Protein AF-A0A7J6W906-F1 (afdb_monomer_lite)

Secondary structure (DSSP, 8-state):
--SSSTT--SSS-EE---TTTTS-HHHHHHHHHTTSEEEEE--SSHHHHHHHHHHHHHH-SS--EEEEETTS--HHHHHHHHHTT-SEEEEESS---HHHHHHHHHTTPEEEE-

pLDDT: mean 94.03, std 9.23, range [42.47, 98.75]

InterPro domains:
  IPR013785 Aldolase-type TIM barrel [G3DSA:3.20.20.70] (3-114)

Sequence (114 aa):
MKAGGILGVEHGIVLAPLGPDVSGPELVAAVANAGGLGLLASPNNYEETVKAIREIKKLTNKPFGAGILLEFDNTKAIQAIYDEKLAFLQVFWGDFPKERVDEAHAHGVKVLHQ

Structure (mmCIF, N/CA/C/O backbone):
data_AF-A0A7J6W906-F1
#
_entry.id   AF-A0A7J6W906-F1
#
loop_
_atom_site.group_PDB
_atom_site.id
_atom_site.type_symbol
_atom_site.label_atom_id
_atom_site.label_alt_id
_atom_site.label_comp_id
_atom_site.label_asym_id
_atom_site.label_entity_id
_atom_site.label_seq_id
_atom_site.pdbx_PDB_ins_code
_atom_site.Cartn_x
_atom_site.Cartn_y
_atom_site.Cartn_z
_atom_site.occupancy
_atom_site.B_iso_or_equiv
_atom_site.auth_seq_id
_atom_site.auth_comp_id
_atom_site.auth_asym_id
_atom_site.auth_atom_id
_atom_site.pdbx_PDB_model_num
ATOM 1 N N . MET A 1 1 ? -24.454 -12.108 7.969 1.00 42.47 1 MET A N 1
ATOM 2 C CA . MET A 1 1 ? -23.652 -11.887 6.745 1.00 42.47 1 MET A CA 1
ATOM 3 C C . MET A 1 1 ? -22.515 -10.956 7.114 1.00 42.47 1 MET A C 1
ATOM 5 O O . MET A 1 1 ? -22.797 -9.957 7.762 1.00 42.47 1 MET A O 1
ATOM 9 N N . LYS A 1 2 ? -21.254 -11.298 6.818 1.00 47.31 2 LYS A N 1
ATOM 10 C CA . LYS A 1 2 ? -20.142 -10.362 7.048 1.00 47.31 2 LYS A CA 1
ATOM 11 C C . LYS A 1 2 ? -20.398 -9.134 6.173 1.00 47.31 2 LYS A C 1
ATOM 13 O O . LYS A 1 2 ? -20.664 -9.301 4.986 1.00 47.31 2 LYS A O 1
ATOM 18 N N . ALA A 1 3 ? -20.395 -7.943 6.761 1.00 52.19 3 ALA A N 1
ATOM 19 C CA . ALA A 1 3 ? -20.366 -6.724 5.969 1.00 52.19 3 ALA A CA 1
ATOM 20 C C . ALA A 1 3 ? -19.108 -6.772 5.079 1.00 52.19 3 ALA A C 1
ATOM 22 O O . ALA A 1 3 ? -18.025 -7.090 5.572 1.00 52.19 3 ALA A O 1
ATOM 23 N N . GLY A 1 4 ? -19.281 -6.524 3.780 1.00 67.19 4 GLY A N 1
ATOM 24 C CA . GLY A 1 4 ? -18.206 -6.421 2.794 1.00 67.19 4 GLY A CA 1
ATOM 25 C C . GLY A 1 4 ? -17.947 -7.674 1.957 1.00 67.19 4 GLY A C 1
ATOM 26 O O . GLY A 1 4 ? -17.710 -8.755 2.488 1.00 67.19 4 GLY A O 1
ATOM 27 N N . GLY A 1 5 ? -18.002 -7.506 0.629 1.00 80.56 5 GLY A N 1
ATOM 28 C CA . GLY A 1 5 ? -17.785 -8.549 -0.385 1.00 80.56 5 GLY A CA 1
ATOM 29 C C . GLY A 1 5 ? -16.353 -9.108 -0.416 1.00 80.56 5 GLY A C 1
ATOM 30 O O . GLY A 1 5 ? -15.671 -9.162 0.600 1.00 80.56 5 GLY A O 1
ATOM 31 N N . ILE A 1 6 ? -15.848 -9.513 -1.587 1.00 88.19 6 ILE A N 1
ATOM 32 C CA . ILE A 1 6 ? -14.535 -10.193 -1.719 1.00 88.19 6 ILE A CA 1
ATOM 33 C C . ILE A 1 6 ? -13.345 -9.411 -1.114 1.00 88.19 6 ILE A C 1
ATOM 35 O O . ILE A 1 6 ? -12.344 -9.997 -0.686 1.00 88.19 6 ILE A O 1
ATOM 39 N N . LEU A 1 7 ? -13.465 -8.084 -1.022 1.00 90.25 7 LEU A N 1
ATOM 40 C CA . LEU A 1 7 ? -12.451 -7.206 -0.436 1.00 90.25 7 LEU A CA 1
ATOM 41 C C . LEU A 1 7 ? -12.610 -7.010 1.080 1.00 90.25 7 LEU A C 1
ATOM 43 O O . LEU A 1 7 ? -11.634 -6.668 1.734 1.00 90.25 7 LEU A O 1
ATOM 47 N N . GLY A 1 8 ? -13.779 -7.296 1.660 1.00 89.56 8 GLY A N 1
ATOM 48 C CA . GLY A 1 8 ? -14.023 -7.149 3.100 1.00 89.56 8 GLY A CA 1
ATOM 49 C C . GLY A 1 8 ? -14.154 -5.700 3.589 1.00 89.56 8 GLY A C 1
ATOM 50 O O . GLY A 1 8 ? -13.987 -5.456 4.781 1.00 89.56 8 GLY A O 1
ATOM 51 N N . VAL A 1 9 ? -14.438 -4.752 2.688 1.00 90.88 9 VAL A N 1
ATOM 52 C CA . VAL A 1 9 ? -14.763 -3.347 3.010 1.00 90.88 9 VAL A CA 1
ATOM 53 C C . VAL A 1 9 ? -16.276 -3.148 3.095 1.00 90.88 9 VAL A C 1
ATOM 55 O O . VAL A 1 9 ? -17.020 -3.810 2.377 1.00 90.88 9 VAL A O 1
ATOM 58 N N . GLU A 1 10 ? -16.742 -2.262 3.974 1.00 93.69 10 GLU A N 1
ATOM 59 C CA . GLU A 1 10 ? -18.171 -2.068 4.263 1.00 93.69 10 GLU A CA 1
ATOM 60 C C . GLU A 1 10 ? -18.930 -1.467 3.076 1.00 93.69 10 GLU A C 1
ATOM 62 O O . GLU A 1 10 ? -20.058 -1.864 2.775 1.00 93.69 10 GLU A O 1
ATOM 67 N N . HIS A 1 11 ? -18.287 -0.534 2.380 1.00 93.75 11 HIS A N 1
ATOM 68 C CA . HIS A 1 11 ? -18.837 0.153 1.226 1.00 93.75 11 HIS A CA 1
ATOM 69 C C . HIS A 1 11 ? -18.026 -0.197 -0.018 1.00 93.75 11 HIS A C 1
ATOM 71 O O . HIS A 1 11 ? -16.797 -0.188 0.000 1.00 93.75 11 HIS A O 1
ATOM 77 N N . GLY A 1 12 ? -18.715 -0.460 -1.131 1.00 92.00 12 GLY A N 1
ATOM 78 C CA . GLY A 1 12 ? -18.102 -0.664 -2.449 1.00 92.00 12 GLY A CA 1
ATOM 79 C C . GLY A 1 12 ? -17.569 0.633 -3.068 1.00 92.00 12 GLY A C 1
ATOM 80 O O . GLY A 1 12 ? -17.808 0.886 -4.243 1.00 92.00 12 GLY A O 1
ATOM 81 N N . ILE A 1 13 ? -16.918 1.476 -2.266 1.00 95.19 13 ILE A N 1
ATOM 82 C CA . ILE A 1 13 ? -16.382 2.783 -2.642 1.00 95.19 13 ILE A CA 1
ATOM 83 C C . ILE A 1 13 ? -14.868 2.731 -2.459 1.00 95.19 13 ILE A C 1
ATOM 85 O O . ILE A 1 13 ? -14.373 2.377 -1.387 1.00 95.19 13 ILE A O 1
ATOM 89 N N . VAL A 1 14 ? -14.145 3.089 -3.515 1.00 95.69 14 VAL A N 1
ATOM 90 C CA . VAL A 1 14 ? -12.683 3.052 -3.576 1.00 95.69 14 VAL A CA 1
ATOM 91 C C . VAL A 1 14 ? -12.184 4.473 -3.809 1.00 95.69 14 VAL A C 1
ATOM 93 O O . VAL A 1 14 ? -12.598 5.126 -4.765 1.00 95.69 14 VAL A O 1
ATOM 96 N N . LEU A 1 15 ? -11.290 4.948 -2.945 1.00 96.62 15 LEU A N 1
ATOM 97 C CA . LEU A 1 15 ? -10.467 6.115 -3.238 1.00 96.62 15 LEU A CA 1
ATOM 98 C C . LEU A 1 15 ? -9.315 5.656 -4.127 1.00 96.62 15 LEU A C 1
ATOM 100 O O . LEU A 1 15 ? -8.495 4.849 -3.695 1.00 96.62 15 LEU A O 1
ATOM 104 N N . ALA A 1 16 ? -9.256 6.177 -5.348 1.00 95.31 16 ALA A N 1
ATOM 105 C CA . ALA A 1 16 ? -8.140 5.914 -6.243 1.00 95.31 16 ALA A CA 1
ATOM 106 C C . ALA A 1 16 ? -6.830 6.529 -5.696 1.00 95.31 16 ALA A C 1
ATOM 108 O O . ALA A 1 16 ? -6.868 7.599 -5.081 1.00 95.31 16 ALA A O 1
ATOM 109 N N . PRO A 1 17 ? -5.671 5.906 -5.962 1.00 93.62 17 PRO A N 1
ATOM 110 C CA . PRO A 1 17 ? -4.353 6.446 -5.649 1.00 93.62 17 PRO A CA 1
ATOM 111 C C . PRO A 1 17 ? -4.026 7.581 -6.627 1.00 93.62 17 PRO A C 1
ATOM 113 O O . PRO A 1 17 ? -3.384 7.406 -7.660 1.00 93.62 17 PRO A O 1
ATOM 116 N N . LEU A 1 18 ? -4.537 8.765 -6.311 1.00 89.50 18 LEU A N 1
ATOM 117 C CA . LEU A 1 18 ? -4.247 10.015 -7.011 1.00 89.50 18 LEU A CA 1
ATOM 118 C C . LEU A 1 18 ? -2.899 10.538 -6.507 1.00 89.50 18 LEU A C 1
ATOM 120 O O . LEU A 1 18 ? -2.641 10.369 -5.324 1.00 89.50 18 LEU A O 1
ATOM 124 N N . GLY A 1 19 ? -2.052 11.123 -7.362 1.00 81.62 19 GLY A N 1
ATOM 125 C CA . GLY A 1 19 ? -0.641 11.456 -7.069 1.00 81.62 19 GLY A CA 1
ATOM 126 C C . GLY A 1 19 ? -0.339 12.059 -5.679 1.00 81.62 19 GLY A C 1
ATOM 127 O O . GLY A 1 19 ? -1.250 12.487 -4.973 1.00 81.62 19 GLY A O 1
ATOM 128 N N . PRO A 1 20 ? 0.941 12.126 -5.271 1.00 71.44 20 PRO A N 1
ATOM 129 C CA . PRO A 1 20 ? 1.350 12.317 -3.870 1.00 71.44 20 PRO A CA 1
ATOM 130 C C . PRO A 1 20 ? 0.741 13.545 -3.168 1.00 71.44 20 PRO A C 1
ATOM 132 O O . PRO A 1 20 ? 0.550 13.516 -1.956 1.00 71.44 20 PRO A O 1
ATOM 135 N N . ASP A 1 21 ? 0.364 14.580 -3.921 1.00 81.00 21 ASP A N 1
ATOM 136 C CA . ASP A 1 21 ? -0.263 15.804 -3.404 1.00 81.00 21 ASP A CA 1
ATOM 137 C C . ASP A 1 21 ? -1.782 15.686 -3.143 1.00 81.00 21 ASP A C 1
ATOM 139 O O . ASP A 1 21 ? -2.406 16.634 -2.669 1.00 81.00 21 ASP A O 1
ATOM 143 N N . VAL A 1 22 ? -2.401 14.547 -3.474 1.00 87.31 22 VAL A N 1
ATOM 144 C CA . VAL A 1 22 ? -3.855 14.326 -3.386 1.00 87.31 22 VAL A CA 1
ATOM 145 C C . VAL A 1 22 ? -4.200 13.176 -2.441 1.00 87.31 22 VAL A C 1
ATOM 147 O O . VAL A 1 22 ? -4.964 13.381 -1.499 1.00 87.31 22 VAL A O 1
ATOM 150 N N . SER A 1 23 ? -3.657 11.968 -2.647 1.00 83.56 23 SER A N 1
ATOM 151 C CA . SER A 1 23 ? -3.970 10.792 -1.804 1.00 83.56 23 SER A CA 1
ATOM 152 C C . SER A 1 23 ? -3.019 10.622 -0.611 1.00 83.56 23 SER A C 1
ATOM 154 O O . SER A 1 23 ? -2.470 9.549 -0.367 1.00 83.56 23 SER A O 1
ATOM 156 N N . GLY A 1 24 ? -2.832 11.698 0.157 1.00 91.44 24 GLY A N 1
ATOM 157 C CA . GLY A 1 24 ? -1.999 11.688 1.360 1.00 91.44 24 GLY A CA 1
ATOM 158 C C . GLY A 1 24 ? -2.545 10.807 2.501 1.00 91.44 24 GLY A C 1
ATOM 159 O O . GLY A 1 24 ? -3.703 10.362 2.457 1.00 91.44 24 GLY A O 1
ATOM 160 N N . PRO A 1 25 ? -1.737 10.569 3.554 1.00 95.75 25 PRO A N 1
ATOM 161 C CA . PRO A 1 25 ? -2.082 9.677 4.659 1.00 95.75 25 PRO A CA 1
ATOM 162 C C . PRO A 1 25 ? -3.444 9.930 5.315 1.00 95.75 25 PRO A C 1
ATOM 164 O O . PRO A 1 25 ? -4.188 8.990 5.603 1.00 95.75 25 PRO A O 1
ATOM 167 N N . GLU A 1 26 ? -3.791 11.196 5.530 1.00 96.31 26 GLU A N 1
ATOM 168 C CA . GLU A 1 26 ? -5.025 11.618 6.185 1.00 96.31 26 GLU A CA 1
ATOM 169 C C . GLU A 1 26 ? -6.257 11.232 5.366 1.00 96.31 26 GLU A C 1
ATOM 171 O O . GLU A 1 26 ? -7.236 10.731 5.921 1.00 96.31 26 GLU A O 1
ATOM 176 N N . LEU A 1 27 ? -6.202 11.417 4.043 1.00 97.31 27 LEU A N 1
ATOM 177 C CA . LEU A 1 27 ? -7.314 11.095 3.155 1.00 97.31 27 LEU A CA 1
ATOM 178 C C . LEU A 1 27 ? -7.521 9.580 3.060 1.00 97.31 27 LEU A C 1
ATOM 180 O O . LEU A 1 27 ? -8.651 9.101 3.170 1.00 97.31 27 LEU A O 1
ATOM 184 N N . VAL A 1 28 ? -6.433 8.818 2.915 1.00 98.00 28 VAL A N 1
ATOM 185 C CA . VAL A 1 28 ? -6.483 7.349 2.873 1.00 98.00 28 VAL A CA 1
ATOM 186 C C . VAL A 1 28 ? -7.078 6.792 4.167 1.00 98.00 28 VAL A C 1
ATOM 188 O O . VAL A 1 28 ? -7.997 5.968 4.123 1.00 98.00 28 VAL A O 1
ATOM 191 N N . ALA A 1 29 ? -6.610 7.280 5.320 1.00 98.31 29 ALA A N 1
ATOM 192 C CA . ALA A 1 29 ? -7.121 6.862 6.620 1.00 98.31 29 ALA A CA 1
ATOM 193 C C . ALA A 1 29 ? -8.593 7.249 6.822 1.00 98.31 29 ALA A C 1
ATOM 195 O O . ALA A 1 29 ? -9.370 6.443 7.337 1.00 98.31 29 ALA A O 1
ATOM 196 N N . ALA A 1 30 ? -8.997 8.451 6.399 1.00 98.31 30 ALA A N 1
ATOM 197 C CA . ALA A 1 30 ? -10.381 8.905 6.496 1.00 98.31 30 ALA A CA 1
ATOM 198 C C . ALA A 1 30 ? -11.334 7.996 5.705 1.00 98.31 30 ALA A C 1
ATOM 200 O O . ALA A 1 30 ? -12.359 7.573 6.241 1.00 98.31 30 ALA A O 1
ATOM 201 N N . VAL A 1 31 ? -10.974 7.627 4.471 1.00 98.19 31 VAL A N 1
ATOM 202 C CA . VAL A 1 31 ? -11.785 6.723 3.638 1.00 98.19 31 VAL A CA 1
ATOM 203 C C . VAL A 1 31 ? -11.863 5.319 4.239 1.00 98.19 31 VAL A C 1
ATOM 205 O O . VAL A 1 31 ? -12.954 4.749 4.304 1.00 98.19 31 VAL A O 1
ATOM 208 N N . ALA A 1 32 ? -10.746 4.778 4.736 1.00 98.06 32 ALA A N 1
ATOM 209 C CA . ALA A 1 32 ? -10.731 3.472 5.399 1.00 98.06 32 ALA A CA 1
ATOM 210 C C . ALA A 1 32 ? -11.590 3.461 6.680 1.00 98.06 32 ALA A C 1
ATOM 212 O O . ALA A 1 32 ? -12.354 2.524 6.924 1.00 98.06 32 ALA A O 1
ATOM 213 N N . ASN A 1 33 ? -11.518 4.526 7.487 1.00 98.31 33 ASN A N 1
ATOM 214 C CA . ASN A 1 33 ? -12.336 4.694 8.692 1.00 98.31 33 ASN A CA 1
ATOM 215 C C . ASN A 1 33 ? -13.831 4.831 8.375 1.00 98.31 33 ASN A C 1
ATOM 217 O O . ASN A 1 33 ? -14.654 4.334 9.142 1.00 98.31 33 ASN A O 1
ATOM 221 N N . ALA A 1 34 ? -14.174 5.440 7.238 1.00 97.94 34 ALA A N 1
ATOM 222 C CA . ALA A 1 34 ? -15.542 5.541 6.738 1.00 97.94 34 ALA A CA 1
ATOM 223 C C . ALA A 1 34 ? -16.073 4.235 6.113 1.00 97.94 34 ALA A C 1
ATOM 225 O O . ALA A 1 34 ? -17.190 4.219 5.613 1.00 97.94 34 ALA A O 1
ATOM 226 N N . GLY A 1 35 ? -15.291 3.148 6.108 1.00 96.31 35 GLY A N 1
ATOM 227 C CA . GLY A 1 35 ? -15.719 1.843 5.597 1.00 96.31 35 GLY A CA 1
ATOM 228 C C . GLY A 1 35 ? -15.479 1.624 4.100 1.00 96.31 35 GLY A C 1
ATOM 229 O O . GLY A 1 35 ? -15.840 0.565 3.581 1.00 96.31 35 GLY A O 1
ATOM 230 N N . GLY A 1 36 ? -14.860 2.585 3.409 1.00 96.81 36 GLY A N 1
ATOM 231 C CA . GLY A 1 36 ? -14.391 2.435 2.032 1.00 96.81 36 GLY A CA 1
ATOM 232 C C . GLY A 1 36 ? -12.988 1.825 1.943 1.00 96.81 36 GLY A C 1
ATOM 233 O O . GLY A 1 36 ? -12.376 1.457 2.946 1.00 96.81 36 GLY A O 1
ATOM 234 N N . LEU A 1 37 ? -12.463 1.738 0.721 1.00 97.00 37 LEU A N 1
ATOM 235 C CA . LEU A 1 37 ? -11.101 1.282 0.444 1.00 97.00 37 LEU A CA 1
ATOM 236 C C . LEU A 1 37 ? -10.214 2.485 0.097 1.00 97.00 37 LEU A C 1
ATOM 238 O O . LEU A 1 37 ? -10.342 3.069 -0.977 1.00 97.00 37 LEU A O 1
ATOM 242 N N . GLY A 1 38 ? -9.339 2.870 1.026 1.00 97.56 38 GLY A N 1
ATOM 243 C CA . GLY A 1 38 ? -8.345 3.922 0.815 1.00 97.56 38 GLY A CA 1
ATOM 244 C C . GLY A 1 38 ? -7.082 3.381 0.142 1.00 97.56 38 GLY A C 1
ATOM 245 O O . GLY A 1 38 ? -6.528 2.385 0.616 1.00 97.56 38 GLY A O 1
ATOM 246 N N . LEU A 1 39 ? -6.613 4.040 -0.922 1.00 97.56 39 LEU A N 1
ATOM 247 C CA . LEU A 1 39 ? -5.363 3.699 -1.607 1.00 97.56 39 LEU A CA 1
ATOM 248 C C . LEU A 1 39 ? -4.414 4.893 -1.647 1.00 97.56 39 LEU A C 1
ATOM 250 O O . LEU A 1 39 ? -4.755 5.948 -2.175 1.00 97.56 39 LEU A O 1
ATOM 254 N N . LEU A 1 40 ? -3.216 4.692 -1.109 1.00 97.38 40 LEU A N 1
ATOM 255 C CA . LEU A 1 40 ? -2.093 5.619 -1.219 1.00 97.38 40 LEU A CA 1
ATOM 256 C C . LEU A 1 40 ? -1.485 5.546 -2.625 1.00 97.38 40 LEU A C 1
ATOM 258 O O . LEU A 1 40 ? -1.187 4.452 -3.097 1.00 97.38 40 LEU A O 1
ATOM 262 N N . ALA A 1 41 ? -1.209 6.675 -3.273 1.00 95.44 41 ALA A N 1
ATOM 263 C CA . ALA A 1 41 ? -0.267 6.698 -4.393 1.00 95.44 41 ALA A CA 1
ATOM 264 C C . ALA A 1 41 ? 1.152 6.441 -3.870 1.00 95.44 41 ALA A C 1
ATOM 266 O O . ALA A 1 41 ? 1.743 7.304 -3.220 1.00 95.44 41 ALA A O 1
ATOM 267 N N . SER A 1 42 ? 1.677 5.232 -4.097 1.00 91.81 42 SER A N 1
ATOM 268 C CA . SER A 1 42 ? 2.964 4.835 -3.532 1.00 91.81 42 SER A CA 1
ATOM 269 C C . SER A 1 42 ? 4.097 5.649 -4.158 1.00 91.81 42 SER A C 1
ATOM 271 O O . SER A 1 42 ? 4.180 5.723 -5.385 1.00 91.81 42 SER A O 1
ATOM 273 N N . PRO A 1 43 ? 5.017 6.201 -3.353 1.00 90.75 43 PRO A N 1
ATOM 274 C CA . PRO A 1 43 ? 6.310 6.639 -3.857 1.00 90.75 43 PRO A CA 1
ATOM 275 C C . PRO A 1 43 ? 7.070 5.452 -4.462 1.00 90.75 43 PRO A C 1
ATOM 277 O O . PRO A 1 43 ? 7.000 4.342 -3.940 1.00 90.75 43 PRO A O 1
ATOM 280 N N . ASN A 1 44 ? 7.880 5.669 -5.497 1.00 92.12 44 ASN A N 1
ATOM 281 C CA . ASN A 1 44 ? 8.721 4.613 -6.092 1.00 92.12 44 ASN A CA 1
ATOM 282 C C . ASN A 1 44 ? 10.021 4.372 -5.290 1.00 92.12 44 ASN A C 1
ATOM 284 O O . ASN A 1 44 ? 11.053 3.967 -5.825 1.00 92.12 44 ASN A O 1
ATOM 288 N N . ASN A 1 45 ? 9.987 4.651 -3.986 1.00 95.88 45 ASN A N 1
ATOM 289 C CA . ASN A 1 45 ? 11.097 4.549 -3.046 1.00 95.88 45 ASN A CA 1
ATOM 290 C C . ASN A 1 45 ? 10.649 3.770 -1.794 1.00 95.88 45 ASN A C 1
ATOM 292 O O . ASN A 1 45 ? 9.512 3.913 -1.344 1.00 95.88 45 ASN A O 1
ATOM 296 N N . TYR A 1 46 ? 11.539 2.947 -1.230 1.00 97.94 46 TYR A N 1
ATOM 297 C CA . TYR A 1 46 ? 11.225 2.088 -0.083 1.00 97.94 46 TYR A CA 1
ATOM 298 C C . TYR A 1 46 ? 10.942 2.909 1.180 1.00 97.94 46 TYR A C 1
ATOM 300 O O . TYR A 1 46 ? 9.884 2.768 1.790 1.00 97.94 46 TYR A O 1
ATOM 308 N N . GLU A 1 47 ? 11.870 3.784 1.568 1.00 98.31 47 GLU A N 1
ATOM 309 C CA . GLU A 1 47 ? 11.810 4.538 2.819 1.00 98.31 47 GLU A CA 1
ATOM 310 C C . GLU A 1 47 ? 10.606 5.486 2.861 1.00 98.31 47 GLU A C 1
ATOM 312 O O . GLU A 1 47 ? 9.913 5.573 3.878 1.00 98.31 47 GLU A O 1
ATOM 317 N N . GLU A 1 48 ? 10.322 6.160 1.748 1.00 96.56 48 GLU A N 1
ATOM 318 C CA . GLU A 1 48 ? 9.172 7.053 1.600 1.00 96.56 48 GLU A CA 1
ATOM 319 C C . GLU A 1 48 ? 7.849 6.284 1.656 1.00 96.56 48 GLU A C 1
ATOM 321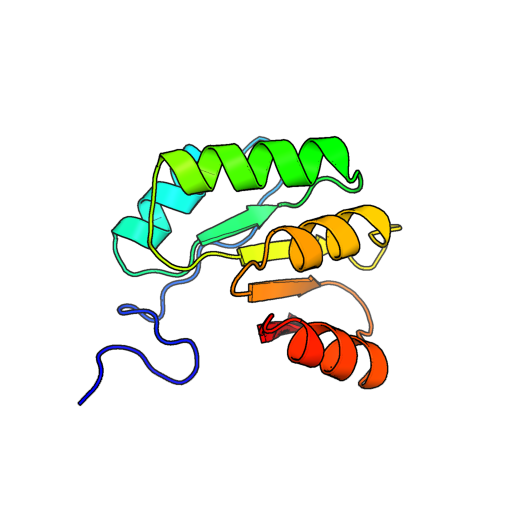 O O . GLU A 1 48 ? 6.921 6.707 2.349 1.00 96.56 48 GLU A O 1
ATOM 326 N N . THR A 1 49 ? 7.779 5.117 1.007 1.00 97.12 49 THR A N 1
ATOM 327 C CA . THR A 1 49 ? 6.599 4.241 1.057 1.00 97.12 49 THR A CA 1
ATOM 328 C C . THR A 1 49 ? 6.344 3.744 2.477 1.00 97.12 49 THR A C 1
ATOM 330 O O . THR A 1 49 ? 5.232 3.881 2.987 1.00 97.12 49 THR A O 1
ATOM 333 N N . 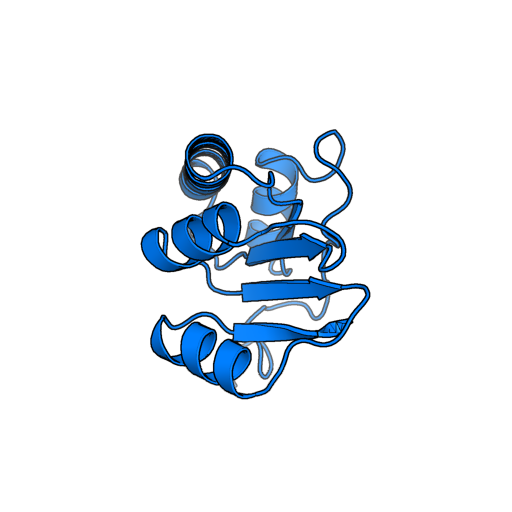VAL A 1 50 ? 7.374 3.238 3.168 1.00 98.44 50 VAL A N 1
ATOM 334 C CA . VAL A 1 50 ? 7.266 2.810 4.573 1.00 98.44 50 VAL A CA 1
ATOM 335 C C . VAL A 1 50 ? 6.809 3.966 5.462 1.00 98.44 50 VAL A C 1
ATOM 337 O O . VAL A 1 50 ? 5.929 3.783 6.307 1.00 98.44 50 VAL A O 1
ATOM 340 N N . LYS A 1 51 ? 7.380 5.163 5.280 1.00 97.88 51 LYS A N 1
ATOM 341 C CA . LYS A 1 51 ? 6.998 6.352 6.049 1.00 97.88 51 LYS A CA 1
ATOM 342 C C . LYS A 1 51 ? 5.511 6.669 5.870 1.00 97.88 51 LYS A C 1
ATOM 344 O O . LYS A 1 51 ? 4.804 6.752 6.874 1.00 97.88 51 LYS A O 1
ATOM 349 N N . ALA A 1 52 ? 5.037 6.773 4.629 1.00 97.12 52 ALA A N 1
ATOM 350 C CA . ALA A 1 52 ? 3.642 7.089 4.326 1.00 97.12 52 ALA A CA 1
ATOM 351 C C . ALA A 1 52 ? 2.675 6.013 4.857 1.00 97.12 52 ALA A C 1
ATOM 353 O O . ALA A 1 52 ? 1.674 6.330 5.500 1.00 97.12 52 ALA A O 1
ATOM 354 N N . ILE A 1 53 ? 3.007 4.726 4.689 1.00 98.06 53 ILE A N 1
ATOM 355 C CA . ILE A 1 53 ? 2.219 3.609 5.235 1.00 98.06 53 ILE A CA 1
ATOM 356 C C . ILE A 1 53 ? 2.113 3.702 6.761 1.00 98.06 53 ILE A C 1
ATOM 358 O O . ILE A 1 53 ? 1.031 3.531 7.328 1.00 98.06 53 ILE A O 1
ATOM 362 N N . ARG A 1 54 ? 3.222 3.985 7.451 1.00 98.44 54 ARG A N 1
ATOM 363 C CA . ARG A 1 54 ? 3.231 4.116 8.914 1.00 98.44 54 ARG A CA 1
ATOM 364 C C . ARG A 1 54 ? 2.483 5.352 9.395 1.00 98.44 54 ARG A C 1
ATOM 366 O O . ARG A 1 54 ? 1.917 5.308 10.482 1.00 98.44 54 ARG A O 1
ATOM 373 N N . GLU A 1 55 ? 2.466 6.436 8.627 1.00 98.12 55 GLU A N 1
ATOM 374 C CA . GLU A 1 55 ? 1.627 7.603 8.914 1.00 98.12 55 GLU A CA 1
ATOM 375 C C . GLU A 1 55 ? 0.139 7.241 8.842 1.00 98.12 55 GLU A C 1
ATOM 377 O O . GLU A 1 55 ? -0.584 7.506 9.799 1.00 98.12 55 GLU A O 1
ATOM 382 N N . ILE A 1 56 ? -0.295 6.506 7.813 1.00 98.38 56 ILE A N 1
ATOM 383 C CA . ILE A 1 56 ? -1.680 6.014 7.708 1.00 98.38 56 ILE A CA 1
ATOM 384 C C . ILE A 1 56 ? -2.031 5.082 8.878 1.00 98.38 56 ILE A C 1
ATOM 386 O O . ILE A 1 56 ? -3.074 5.247 9.510 1.00 98.38 56 ILE A O 1
ATOM 390 N N . LYS A 1 57 ? -1.146 4.139 9.231 1.00 98.62 57 LYS A N 1
ATOM 391 C CA . LYS A 1 57 ? -1.360 3.200 10.353 1.00 98.62 57 LYS A CA 1
ATOM 392 C C . LYS A 1 57 ? -1.506 3.881 11.717 1.00 98.62 57 LYS A C 1
ATOM 394 O O . LYS A 1 57 ? -2.094 3.298 12.621 1.00 98.62 57 LYS A O 1
ATOM 399 N N . LYS A 1 58 ? -0.992 5.104 11.896 1.00 98.62 58 LYS A N 1
ATOM 400 C CA . LYS A 1 58 ? -1.237 5.892 13.121 1.00 98.62 58 LYS A CA 1
ATOM 401 C C . LYS A 1 58 ? -2.668 6.435 13.185 1.00 98.62 58 LYS A C 1
ATOM 403 O O . LYS A 1 58 ? -3.148 6.732 14.274 1.00 98.62 58 LYS A O 1
ATOM 408 N N . LEU A 1 59 ? -3.330 6.585 12.037 1.00 98.75 59 LEU A N 1
ATOM 409 C CA . LEU A 1 59 ? -4.644 7.218 11.885 1.00 98.75 59 LEU A CA 1
ATOM 410 C C . LEU A 1 59 ? -5.788 6.204 11.728 1.00 98.75 59 LEU A C 1
ATOM 412 O O . LEU A 1 59 ? -6.959 6.550 11.905 1.00 98.75 59 LEU A O 1
ATOM 416 N N . THR A 1 60 ? -5.481 4.951 11.383 1.00 98.31 60 THR A N 1
ATOM 417 C CA . THR A 1 60 ? -6.485 3.895 11.241 1.00 98.31 60 THR A CA 1
ATOM 418 C C . THR A 1 60 ? -5.937 2.504 11.552 1.00 98.31 60 THR A C 1
ATOM 420 O O . THR A 1 60 ? -4.799 2.173 11.232 1.00 98.31 60 THR A O 1
ATOM 423 N N . ASN A 1 61 ? -6.803 1.664 12.127 1.00 97.12 61 ASN A N 1
ATOM 424 C CA . ASN A 1 61 ? -6.604 0.216 12.250 1.00 97.12 61 ASN A CA 1
ATOM 425 C C . ASN A 1 61 ? -7.393 -0.569 11.181 1.00 97.12 61 ASN A C 1
ATOM 427 O O . ASN A 1 61 ? -7.467 -1.797 11.241 1.00 97.12 61 ASN A O 1
ATOM 431 N N . LYS A 1 62 ? -8.060 0.123 10.247 1.00 96.94 62 LYS A N 1
ATOM 432 C CA . LYS A 1 62 ? -8.830 -0.493 9.161 1.00 96.94 62 LYS A CA 1
ATOM 433 C C . LYS A 1 62 ? -7.900 -0.863 7.994 1.00 96.94 62 LYS A C 1
ATOM 435 O O . LYS A 1 62 ? -6.890 -0.191 7.791 1.00 96.94 62 LYS A O 1
ATOM 440 N N . PRO A 1 63 ? -8.222 -1.914 7.216 1.00 96.38 63 PRO A N 1
ATOM 441 C CA . PRO A 1 63 ? -7.454 -2.270 6.027 1.00 96.38 63 PRO A CA 1
ATOM 442 C C . PRO A 1 63 ? -7.414 -1.130 5.003 1.00 96.38 63 PRO A C 1
ATOM 444 O O . PRO A 1 63 ? -8.437 -0.515 4.714 1.00 96.38 63 PRO A O 1
ATOM 447 N N . PHE A 1 64 ? -6.246 -0.904 4.412 1.00 98.12 64 PHE A N 1
ATOM 448 C CA . PHE A 1 64 ? -6.027 0.018 3.298 1.00 98.12 64 PHE A CA 1
ATOM 449 C C . PHE A 1 64 ? -4.949 -0.558 2.371 1.00 98.12 64 PHE A C 1
ATOM 451 O O . PHE A 1 64 ? -4.360 -1.607 2.663 1.00 98.12 64 PHE A O 1
ATOM 458 N N . GLY A 1 65 ? -4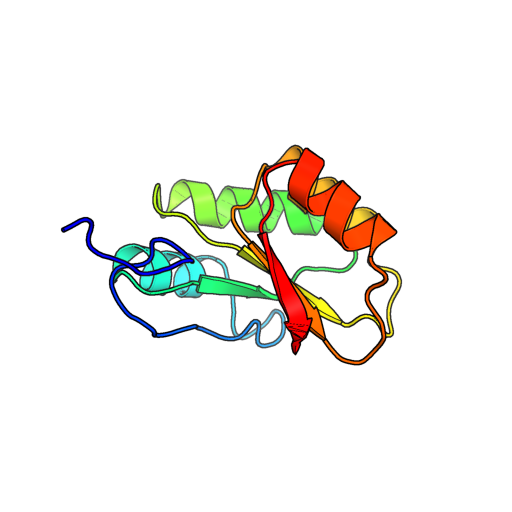.712 0.097 1.239 1.00 97.94 65 GLY A N 1
ATOM 459 C CA . GLY A 1 65 ? -3.708 -0.335 0.275 1.00 97.94 65 GLY A CA 1
ATOM 460 C C . GLY A 1 65 ? -2.902 0.805 -0.323 1.00 97.94 65 GLY A C 1
ATOM 461 O O . GLY A 1 65 ? -2.988 1.955 0.111 1.00 97.94 65 GLY A O 1
ATOM 462 N N . ALA A 1 66 ? -2.127 0.462 -1.343 1.00 97.69 66 ALA A N 1
ATOM 463 C CA . ALA A 1 66 ? -1.357 1.407 -2.135 1.00 97.69 66 ALA A CA 1
ATOM 464 C C . ALA A 1 66 ? -1.443 1.064 -3.626 1.00 97.69 66 ALA A C 1
ATOM 466 O O . ALA A 1 66 ? -1.710 -0.080 -3.994 1.00 97.69 66 ALA A O 1
ATOM 467 N N . GLY A 1 67 ? -1.243 2.069 -4.470 1.00 96.75 67 GLY A N 1
ATOM 468 C CA . GLY A 1 67 ? -1.235 1.966 -5.920 1.00 96.75 67 GLY A CA 1
ATOM 469 C C . GLY A 1 67 ? 0.133 2.255 -6.522 1.00 96.75 67 GLY A C 1
ATOM 470 O O . GLY A 1 67 ? 0.841 3.131 -6.024 1.00 96.75 67 GLY A O 1
ATOM 471 N N . ILE A 1 68 ? 0.465 1.557 -7.610 1.00 96.06 68 ILE A N 1
ATOM 472 C CA . ILE A 1 68 ? 1.699 1.746 -8.386 1.00 96.06 68 ILE A CA 1
ATOM 473 C C . ILE A 1 68 ? 1.423 1.824 -9.891 1.00 96.06 68 ILE A C 1
ATOM 475 O O . ILE A 1 68 ? 0.609 1.073 -10.430 1.00 96.06 68 ILE A O 1
ATOM 479 N N . LEU A 1 69 ? 2.142 2.701 -10.587 1.00 94.69 69 LEU A N 1
ATOM 480 C CA . LEU A 1 69 ? 2.104 2.808 -12.048 1.00 94.69 69 LEU A CA 1
ATOM 481 C C . LEU A 1 69 ? 3.192 1.907 -12.642 1.00 94.69 69 LEU A C 1
ATOM 483 O O . LEU A 1 69 ? 4.374 2.150 -12.397 1.00 94.69 69 LEU A O 1
ATOM 487 N N . LEU A 1 70 ? 2.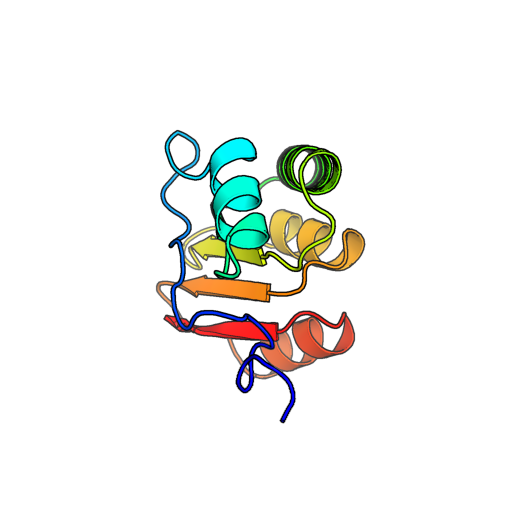813 0.885 -13.415 1.00 95.44 70 LEU A N 1
ATOM 488 C CA . LEU A 1 70 ? 3.739 -0.152 -13.898 1.00 95.44 70 LEU A CA 1
ATOM 489 C C . LEU A 1 70 ? 4.793 0.355 -14.894 1.00 95.44 70 LEU A C 1
ATOM 491 O O . LEU A 1 70 ? 5.803 -0.315 -15.085 1.00 95.44 70 LEU A O 1
ATOM 495 N N . GLU A 1 71 ? 4.596 1.548 -15.457 1.00 93.38 71 GLU A N 1
ATOM 496 C CA . GLU A 1 71 ? 5.570 2.251 -16.304 1.00 93.38 71 GLU A CA 1
ATOM 497 C C . GLU A 1 71 ? 6.889 2.572 -15.567 1.00 93.38 71 GLU A C 1
ATOM 499 O O . GLU A 1 71 ? 7.929 2.764 -16.194 1.00 93.38 71 GLU A O 1
ATOM 504 N N . PHE A 1 72 ? 6.875 2.632 -14.229 1.00 92.44 72 PHE A N 1
ATOM 505 C CA . PHE A 1 72 ? 8.057 2.942 -13.419 1.00 92.44 72 PHE A CA 1
ATOM 506 C C . PHE A 1 72 ? 8.645 1.710 -12.716 1.00 92.44 72 PHE A C 1
ATOM 508 O O . PHE A 1 72 ? 7.984 0.686 -12.525 1.00 92.44 72 PHE A O 1
ATOM 515 N N . ASP A 1 73 ? 9.894 1.823 -12.249 1.00 94.69 73 ASP A N 1
ATOM 516 C CA . ASP A 1 73 ? 10.457 0.829 -11.333 1.00 94.69 73 ASP A CA 1
ATOM 517 C C . ASP A 1 73 ? 9.820 0.970 -9.945 1.00 94.69 73 ASP A C 1
ATOM 519 O O . ASP A 1 73 ? 10.083 1.911 -9.198 1.00 94.69 73 ASP A O 1
ATOM 523 N N . ASN A 1 74 ? 8.983 -0.006 -9.606 1.00 95.38 74 ASN A N 1
ATOM 524 C CA . ASN A 1 74 ? 8.251 -0.072 -8.347 1.00 95.38 74 ASN A CA 1
ATOM 525 C C . ASN A 1 74 ? 8.812 -1.132 -7.393 1.00 95.38 74 ASN A C 1
ATOM 527 O O . ASN A 1 74 ? 8.199 -1.408 -6.365 1.00 95.38 74 ASN A O 1
ATOM 531 N N . THR A 1 75 ? 9.947 -1.764 -7.710 1.00 96.69 75 THR A N 1
ATOM 532 C CA . THR A 1 75 ? 10.472 -2.922 -6.960 1.00 96.69 75 THR A CA 1
ATOM 533 C C . THR A 1 75 ? 10.623 -2.604 -5.472 1.00 96.69 75 THR A C 1
ATOM 535 O O . THR A 1 75 ? 10.178 -3.357 -4.608 1.00 96.69 75 THR A O 1
ATOM 538 N N . LYS A 1 76 ? 11.183 -1.428 -5.168 1.00 98.19 76 LYS A N 1
ATOM 539 C CA . LYS A 1 76 ? 11.372 -0.948 -3.794 1.00 98.19 76 LYS A CA 1
ATOM 540 C C . LYS A 1 76 ? 10.055 -0.620 -3.089 1.00 98.19 76 LYS A C 1
ATOM 542 O O . LYS A 1 76 ? 9.900 -0.943 -1.915 1.00 98.19 76 LYS A O 1
ATOM 547 N N . ALA A 1 77 ? 9.111 -0.010 -3.799 1.00 97.38 77 ALA A N 1
ATOM 548 C CA . ALA A 1 77 ? 7.787 0.295 -3.268 1.00 97.38 77 ALA A CA 1
ATOM 549 C C . ALA A 1 77 ? 7.017 -0.990 -2.927 1.00 97.38 77 ALA A C 1
ATOM 551 O O . ALA A 1 77 ? 6.479 -1.124 -1.834 1.00 97.38 77 ALA A O 1
ATOM 552 N N . ILE A 1 78 ? 7.036 -1.979 -3.824 1.00 98.19 78 ILE A N 1
ATOM 553 C CA . ILE A 1 78 ? 6.388 -3.281 -3.625 1.00 98.19 78 ILE A CA 1
ATOM 554 C C . ILE A 1 78 ? 6.994 -4.020 -2.431 1.00 98.19 78 ILE A C 1
ATOM 556 O O . ILE A 1 78 ? 6.248 -4.539 -1.605 1.00 98.19 78 ILE A O 1
ATOM 560 N N . GLN A 1 79 ? 8.322 -4.011 -2.283 1.00 98.62 79 GLN A N 1
ATOM 561 C CA . GLN A 1 79 ? 8.955 -4.607 -1.107 1.00 98.62 79 GLN A CA 1
ATOM 562 C C . GLN A 1 79 ? 8.481 -3.933 0.189 1.00 98.62 79 GLN A C 1
ATOM 564 O O . GLN A 1 79 ? 8.138 -4.622 1.145 1.00 98.62 79 GLN A O 1
ATOM 569 N N . ALA A 1 80 ? 8.384 -2.598 0.218 1.00 98.62 80 ALA A N 1
ATOM 570 C CA . ALA A 1 80 ? 7.843 -1.877 1.372 1.00 98.62 80 ALA A CA 1
ATOM 571 C C . ALA A 1 80 ? 6.379 -2.258 1.662 1.00 98.62 80 ALA A C 1
ATOM 573 O O . ALA A 1 80 ? 6.006 -2.451 2.819 1.00 98.62 80 ALA A O 1
ATOM 574 N N . ILE A 1 81 ? 5.556 -2.402 0.620 1.00 98.44 81 ILE A N 1
ATOM 575 C CA . ILE A 1 81 ? 4.153 -2.838 0.710 1.00 98.44 81 ILE A CA 1
ATOM 576 C C . ILE A 1 81 ? 4.046 -4.243 1.325 1.00 98.44 81 ILE A C 1
ATOM 578 O O . ILE A 1 81 ? 3.170 -4.474 2.166 1.00 98.44 81 ILE A O 1
ATOM 582 N N . TYR A 1 82 ? 4.939 -5.161 0.943 1.00 98.56 82 TYR A N 1
ATOM 583 C CA . TYR A 1 82 ? 5.010 -6.517 1.495 1.00 98.56 82 TYR A CA 1
ATOM 584 C C . TYR A 1 82 ? 5.471 -6.516 2.954 1.00 98.56 82 TYR A C 1
ATOM 586 O O . TYR A 1 82 ? 4.798 -7.096 3.810 1.00 98.56 82 TYR A O 1
ATOM 594 N N . ASP A 1 83 ? 6.564 -5.819 3.263 1.00 98.50 83 ASP A N 1
ATOM 595 C CA . ASP A 1 83 ? 7.136 -5.751 4.613 1.00 98.50 83 ASP A CA 1
ATOM 596 C C . ASP A 1 83 ? 6.151 -5.134 5.615 1.00 98.50 83 ASP A C 1
ATOM 598 O O . ASP A 1 83 ? 5.992 -5.610 6.744 1.00 98.50 83 ASP A O 1
ATOM 602 N N . GLU A 1 84 ? 5.440 -4.089 5.189 1.00 98.44 84 GLU A N 1
ATOM 603 C CA . GLU A 1 84 ? 4.413 -3.428 5.986 1.00 98.44 84 GLU A CA 1
ATOM 604 C C . GLU A 1 84 ? 3.047 -4.134 5.926 1.00 98.44 84 GLU A C 1
ATOM 606 O O . GLU A 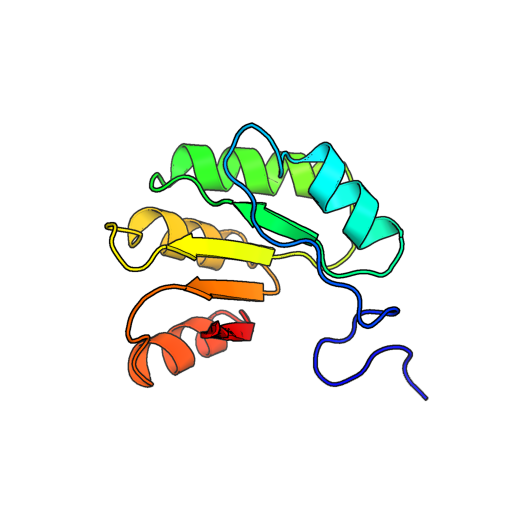1 84 ? 2.125 -3.714 6.631 1.00 98.44 84 GLU A O 1
ATOM 611 N N . LYS A 1 85 ? 2.901 -5.227 5.167 1.00 97.44 85 LYS A N 1
ATOM 612 C CA . LYS A 1 85 ? 1.696 -6.073 5.122 1.00 97.44 85 LYS A CA 1
ATOM 613 C C . LYS A 1 85 ? 0.413 -5.293 4.808 1.00 97.44 85 LYS A C 1
ATOM 615 O O . LYS A 1 85 ? -0.585 -5.417 5.527 1.00 97.44 85 LYS A O 1
ATOM 620 N N . LEU A 1 86 ? 0.435 -4.450 3.773 1.00 98.00 86 LEU A N 1
ATOM 621 C CA . LEU A 1 86 ? -0.792 -3.786 3.314 1.00 98.00 86 LEU A CA 1
ATOM 622 C C . LEU A 1 86 ? -1.828 -4.804 2.835 1.00 98.00 86 LEU A C 1
ATOM 624 O O . LEU A 1 86 ? -1.496 -5.878 2.347 1.00 98.00 86 LEU A O 1
ATOM 628 N N . ALA A 1 87 ? -3.106 -4.447 2.932 1.00 97.75 87 ALA A N 1
ATOM 629 C CA . ALA A 1 87 ? -4.173 -5.356 2.532 1.00 97.75 87 ALA A CA 1
ATOM 630 C C . ALA A 1 87 ? -4.341 -5.434 1.006 1.00 97.75 87 ALA A C 1
ATOM 632 O O . ALA A 1 87 ? -4.764 -6.474 0.492 1.00 97.75 87 ALA A O 1
ATOM 633 N N . PHE A 1 88 ? -4.022 -4.349 0.289 1.00 98.19 88 PHE A N 1
ATOM 634 C CA . PHE A 1 88 ? -4.243 -4.241 -1.152 1.00 98.19 88 PHE A CA 1
ATOM 635 C C . PHE A 1 88 ? -3.070 -3.579 -1.884 1.00 98.19 88 PHE A C 1
ATOM 637 O O . PHE A 1 88 ? -2.497 -2.603 -1.397 1.00 98.19 88 PHE A O 1
ATOM 644 N N . LEU A 1 89 ? -2.788 -4.080 -3.085 1.00 98.31 89 LEU A N 1
ATOM 645 C CA . LEU A 1 89 ? -1.906 -3.481 -4.081 1.00 98.31 89 LEU A CA 1
ATOM 646 C C . LEU A 1 89 ? -2.721 -3.227 -5.351 1.00 98.31 89 LEU A C 1
ATOM 648 O O . LEU A 1 89 ? -3.168 -4.180 -5.989 1.00 98.31 89 LEU A O 1
ATOM 652 N N . GLN A 1 90 ? -2.921 -1.961 -5.714 1.00 97.69 90 GLN A N 1
ATOM 653 C CA . GLN A 1 90 ? -3.491 -1.604 -7.008 1.00 97.69 90 GLN A CA 1
ATOM 654 C C . GLN A 1 90 ? -2.379 -1.383 -8.036 1.00 97.69 90 GLN A C 1
ATOM 656 O O . GLN A 1 90 ? -1.410 -0.676 -7.770 1.00 97.69 90 GLN A O 1
ATOM 661 N N . VAL A 1 91 ? -2.517 -1.981 -9.214 1.00 97.38 91 VAL A N 1
ATOM 662 C CA . VAL A 1 91 ? -1.572 -1.824 -10.326 1.00 97.38 91 VAL A CA 1
ATOM 663 C C . VAL A 1 91 ? -2.287 -1.227 -11.531 1.00 97.38 91 VAL A C 1
ATOM 665 O O . VAL A 1 91 ? -3.456 -1.541 -11.767 1.00 97.38 91 VAL A O 1
ATOM 668 N N . PHE A 1 92 ? -1.587 -0.365 -12.269 1.00 94.25 92 PHE A N 1
ATOM 669 C CA . PHE A 1 92 ? -2.123 0.341 -13.434 1.00 94.25 92 PHE A CA 1
ATOM 670 C C . PHE A 1 92 ? -1.151 0.321 -14.609 1.00 94.25 92 PHE A C 1
ATOM 672 O O . PHE A 1 92 ? 0.065 0.353 -14.407 1.00 94.25 92 PHE A O 1
ATOM 679 N N . TRP A 1 93 ? -1.716 0.437 -15.813 1.00 93.31 93 TRP A N 1
ATOM 680 C CA . TRP A 1 93 ? -1.002 0.796 -17.048 1.00 93.31 93 TRP A CA 1
ATOM 681 C C . TRP A 1 93 ? 0.109 -0.186 -17.423 1.00 93.31 93 TRP A C 1
ATOM 683 O O . TRP A 1 93 ? 1.274 0.177 -17.547 1.00 93.31 93 TRP A O 1
ATOM 693 N N . GLY A 1 94 ? -0.262 -1.445 -17.613 1.00 93.62 94 GLY A N 1
ATOM 694 C CA . GLY A 1 94 ? 0.653 -2.472 -18.088 1.00 93.62 94 GLY A CA 1
ATOM 695 C C . GLY A 1 94 ? 0.225 -3.852 -17.630 1.00 93.62 94 GLY A C 1
ATOM 696 O O . GLY A 1 94 ? -0.814 -4.004 -16.992 1.00 93.62 94 GLY A O 1
ATOM 697 N N . ASP A 1 95 ? 1.054 -4.841 -17.939 1.00 94.38 95 ASP A N 1
ATOM 698 C CA . ASP A 1 95 ? 0.820 -6.215 -17.524 1.00 94.38 95 ASP A CA 1
ATOM 699 C C . ASP A 1 95 ? 1.408 -6.471 -16.135 1.00 94.38 95 ASP A C 1
ATOM 701 O O . ASP A 1 95 ? 2.585 -6.208 -15.865 1.00 94.38 95 ASP A O 1
ATOM 705 N N . PHE A 1 96 ? 0.600 -7.061 -15.258 1.00 96.75 96 PHE A N 1
ATOM 706 C CA . PHE A 1 96 ? 1.064 -7.620 -13.995 1.00 96.75 96 PHE A CA 1
ATOM 707 C C . PHE A 1 96 ? 0.923 -9.149 -14.034 1.00 96.75 96 PHE A C 1
ATOM 709 O O . PHE A 1 96 ? -0.169 -9.676 -13.802 1.00 96.75 96 PHE A O 1
ATOM 716 N N . PRO A 1 97 ? 1.997 -9.879 -14.393 1.00 96.81 97 PRO A N 1
ATOM 717 C CA . PRO A 1 97 ? 1.910 -11.300 -14.702 1.00 96.81 97 PRO A CA 1
ATOM 718 C C . PRO A 1 97 ? 1.579 -12.140 -13.465 1.00 96.81 97 PRO A C 1
ATOM 720 O O . PRO A 1 97 ? 1.789 -11.726 -12.320 1.00 96.81 97 PRO A O 1
ATOM 723 N N . LYS A 1 98 ? 1.059 -13.349 -13.708 1.00 97.62 98 LYS A N 1
ATOM 724 C CA . LYS A 1 98 ? 0.518 -14.236 -12.670 1.00 97.62 98 LYS A CA 1
ATOM 725 C C . LYS A 1 98 ? 1.523 -14.506 -11.550 1.00 97.62 98 LYS A C 1
ATOM 727 O O . LYS A 1 98 ? 1.134 -14.537 -10.391 1.00 97.62 98 LYS A O 1
ATOM 732 N N . GLU A 1 99 ? 2.801 -14.652 -11.872 1.00 98.12 99 GLU A N 1
ATOM 733 C CA . GLU A 1 99 ? 3.862 -14.931 -10.903 1.00 98.12 99 GLU A CA 1
ATOM 734 C C . GLU A 1 99 ? 3.978 -13.809 -9.863 1.00 98.12 99 GLU A C 1
ATOM 736 O O . GLU A 1 99 ? 4.145 -14.080 -8.677 1.00 98.12 99 GLU A O 1
ATOM 741 N N . ARG A 1 100 ? 3.807 -12.550 -10.287 1.00 97.56 100 ARG A N 1
ATOM 742 C CA . ARG A 1 100 ? 3.814 -11.392 -9.381 1.00 97.56 100 ARG A CA 1
ATOM 743 C C . ARG A 1 100 ? 2.528 -11.289 -8.568 1.00 97.56 100 ARG A C 1
ATOM 745 O O . ARG A 1 100 ? 2.561 -10.864 -7.417 1.00 97.56 100 ARG A O 1
ATOM 752 N N . VAL A 1 101 ? 1.394 -11.696 -9.144 1.00 98.31 101 VAL A N 1
ATOM 753 C CA . VAL A 1 101 ? 0.126 -11.821 -8.406 1.00 98.31 101 VAL A CA 1
ATOM 754 C C . VAL A 1 101 ? 0.249 -12.882 -7.311 1.00 98.31 101 VAL A C 1
ATOM 756 O O . VAL A 1 101 ? -0.133 -12.638 -6.168 1.00 98.31 101 VAL A O 1
ATOM 759 N N . ASP A 1 102 ? 0.807 -14.046 -7.642 1.00 98.44 102 ASP A N 1
ATOM 760 C CA . ASP A 1 102 ? 1.030 -15.141 -6.699 1.00 98.44 102 ASP A CA 1
ATOM 761 C C . ASP A 1 102 ? 1.995 -14.722 -5.581 1.00 98.44 102 ASP A C 1
ATOM 763 O O . ASP A 1 102 ? 1.744 -15.009 -4.410 1.00 98.44 102 ASP A O 1
ATOM 767 N N . GLU A 1 103 ? 3.063 -13.997 -5.920 1.00 98.38 103 GLU A N 1
ATOM 768 C CA . GLU A 1 103 ? 4.005 -13.435 -4.951 1.00 98.38 103 GLU A CA 1
ATOM 769 C C . GLU A 1 103 ? 3.325 -12.452 -3.986 1.00 98.38 103 GLU A C 1
ATOM 771 O O . GLU A 1 103 ? 3.497 -12.564 -2.769 1.00 98.38 103 GLU A O 1
ATOM 776 N N . ALA A 1 104 ? 2.511 -11.521 -4.494 1.00 98.31 104 ALA A N 1
ATOM 777 C CA . ALA A 1 104 ? 1.753 -10.595 -3.652 1.00 98.31 104 ALA A CA 1
ATOM 778 C C . ALA A 1 104 ? 0.798 -11.348 -2.709 1.00 98.31 104 ALA A C 1
ATOM 780 O O . ALA A 1 104 ? 0.749 -11.070 -1.506 1.00 98.31 104 ALA A O 1
ATOM 781 N N . HIS A 1 105 ? 0.099 -12.365 -3.224 1.00 98.00 105 HIS A N 1
ATOM 782 C CA . HIS A 1 105 ? -0.783 -13.211 -2.422 1.00 98.00 105 HIS A CA 1
ATOM 783 C C . HIS A 1 105 ? -0.031 -14.004 -1.347 1.00 98.00 105 HIS A C 1
ATOM 785 O O . HIS A 1 105 ? -0.548 -14.145 -0.237 1.00 98.00 105 HIS A O 1
ATOM 791 N N . ALA A 1 106 ? 1.188 -14.478 -1.624 1.00 98.31 106 ALA A N 1
ATOM 792 C CA . ALA A 1 106 ? 2.030 -15.152 -0.634 1.00 98.31 106 ALA A CA 1
ATOM 793 C C . ALA A 1 106 ? 2.408 -14.230 0.543 1.00 98.31 106 ALA A C 1
ATOM 795 O O . ALA A 1 106 ? 2.560 -14.702 1.669 1.00 98.31 106 ALA A O 1
ATOM 796 N N . HIS A 1 107 ? 2.472 -12.915 0.309 1.00 98.31 107 HIS A N 1
ATOM 797 C CA . HIS A 1 107 ? 2.665 -11.892 1.343 1.00 98.31 107 HIS A CA 1
ATOM 798 C C . HIS A 1 107 ? 1.353 -11.423 2.001 1.00 98.31 107 HIS A C 1
ATOM 800 O O . HIS A 1 107 ? 1.368 -10.552 2.871 1.00 98.31 107 HIS A O 1
ATOM 806 N N . GLY A 1 108 ? 0.209 -12.006 1.627 1.00 96.56 108 GLY A N 1
ATOM 807 C CA . GLY A 1 108 ? -1.109 -11.640 2.152 1.00 96.56 108 GLY A CA 1
ATOM 808 C C . GLY A 1 108 ? -1.710 -10.375 1.533 1.00 96.56 108 GLY A C 1
ATOM 809 O O . GLY A 1 108 ? -2.700 -9.864 2.059 1.00 96.56 108 GLY A O 1
ATOM 810 N N . VAL A 1 109 ? -1.150 -9.883 0.423 1.00 98.19 109 VAL A N 1
ATOM 811 C CA . VAL A 1 109 ? -1.593 -8.664 -0.264 1.00 98.19 109 VAL A CA 1
ATOM 812 C C . VAL A 1 109 ? -2.508 -9.030 -1.429 1.00 98.19 109 VAL A C 1
ATOM 814 O O . VAL A 1 109 ? -2.112 -9.774 -2.323 1.00 98.19 109 VAL A O 1
ATOM 817 N N . LYS A 1 110 ? -3.737 -8.505 -1.454 1.00 97.38 110 LYS A N 1
ATOM 818 C CA . LYS A 1 110 ? -4.667 -8.709 -2.578 1.00 97.38 110 LYS A CA 1
ATOM 819 C C . LYS A 1 110 ? -4.352 -7.746 -3.720 1.00 97.38 110 LYS A C 1
ATOM 821 O O . LYS A 1 110 ? -4.216 -6.547 -3.485 1.00 97.38 110 LYS A O 1
ATO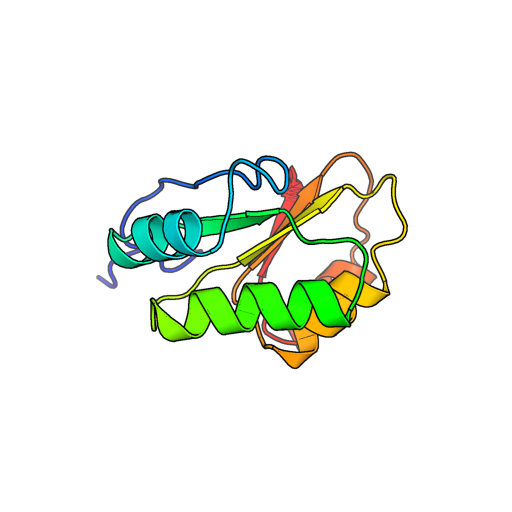M 826 N N . VAL A 1 111 ? -4.314 -8.245 -4.952 1.00 97.88 111 VAL A N 1
ATOM 827 C CA . VAL A 1 111 ? -4.051 -7.411 -6.134 1.00 97.88 111 VAL A CA 1
ATOM 828 C C . VAL A 1 111 ? -5.354 -6.910 -6.757 1.00 97.88 111 VAL A C 1
ATOM 830 O O . VAL A 1 111 ? -6.288 -7.681 -6.976 1.00 97.88 111 VAL A O 1
ATOM 833 N N . LEU A 1 112 ? -5.405 -5.612 -7.056 1.00 96.94 112 LEU A N 1
ATOM 834 C CA . LEU A 1 112 ? -6.446 -4.963 -7.849 1.00 96.94 112 LEU A CA 1
ATOM 835 C C . LEU A 1 112 ? -5.801 -4.470 -9.149 1.00 96.94 112 LEU A C 1
ATOM 837 O O . LEU A 1 112 ? -4.924 -3.615 -9.108 1.00 96.94 112 LEU A O 1
ATOM 841 N N . HIS A 1 113 ? -6.206 -5.008 -10.294 1.00 96.06 113 HIS A N 1
ATOM 842 C CA . HIS A 1 113 ? -5.659 -4.592 -11.586 1.00 96.06 113 HIS A CA 1
ATOM 843 C C . HIS A 1 113 ? -6.631 -3.646 -12.288 1.00 96.06 113 HIS A C 1
ATOM 845 O O . HIS A 1 113 ? -7.817 -3.969 -12.394 1.00 96.06 113 HIS A O 1
ATOM 851 N N . GLN A 1 114 ? -6.133 -2.502 -12.761 1.00 89.94 114 GLN A N 1
ATOM 852 C CA . GLN A 1 114 ? -6.891 -1.525 -13.545 1.00 89.94 114 GLN A CA 1
ATOM 853 C C . GLN A 1 114 ? -6.196 -1.201 -14.868 1.00 89.94 114 GLN A C 1
ATOM 855 O O . GLN A 1 114 ? -4.945 -1.176 -14.898 1.00 89.94 114 GLN A O 1
#

Foldseek 3Di:
DQQDDPLSFNDADEDDQDDPVPLALVNQLVQQVVRHEREHAFDLAQVRLLVRLVSNVVSDPGAYYYEDEPVDNNVNNLVNRLVSLGQEYEYEDDDDDPVNCVVCVVSNYHYDYD

Organism: Thalictrum thalictroides (NCBI:txid46969)

Radius of gyration: 12.99 Å; chains: 1; bounding box: 36×31×31 Å